Protein AF-A0A7Y3BDK8-F1 (afdb_monomer_lite)

pLDDT: mean 83.11, std 14.67, range [34.59, 96.12]

Structure (mmCIF, N/CA/C/O backbone):
data_AF-A0A7Y3BDK8-F1
#
_entry.id   AF-A0A7Y3BDK8-F1
#
loop_
_atom_site.group_PDB
_atom_site.id
_atom_site.type_symbol
_atom_site.label_atom_id
_atom_site.label_alt_id
_atom_site.label_comp_id
_atom_site.label_asym_id
_atom_site.label_entity_id
_atom_site.label_seq_id
_atom_site.pdbx_PDB_ins_code
_atom_site.Cartn_x
_atom_site.Cartn_y
_atom_site.Cartn_z
_atom_site.occupancy
_atom_site.B_iso_or_equiv
_atom_site.auth_seq_id
_atom_site.auth_comp_id
_atom_site.auth_asym_id
_atom_site.auth_atom_id
_atom_site.pdbx_PDB_model_num
ATOM 1 N N . LEU A 1 1 ? 9.2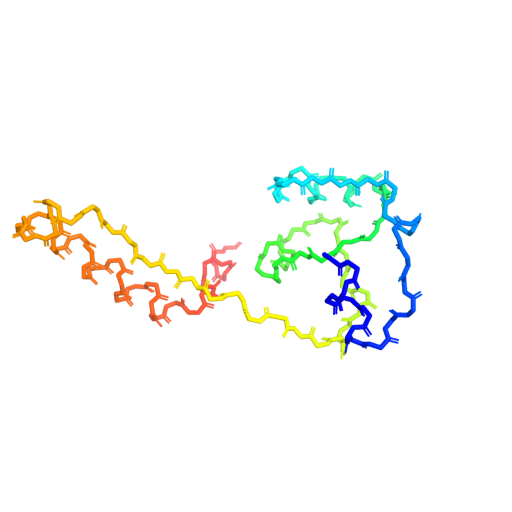58 6.404 -4.421 1.00 78.94 1 LEU A N 1
ATOM 2 C CA . LEU A 1 1 ? 9.219 5.326 -5.430 1.00 78.94 1 LEU A CA 1
ATOM 3 C C . LEU A 1 1 ? 10.611 4.988 -5.948 1.00 78.94 1 LEU A 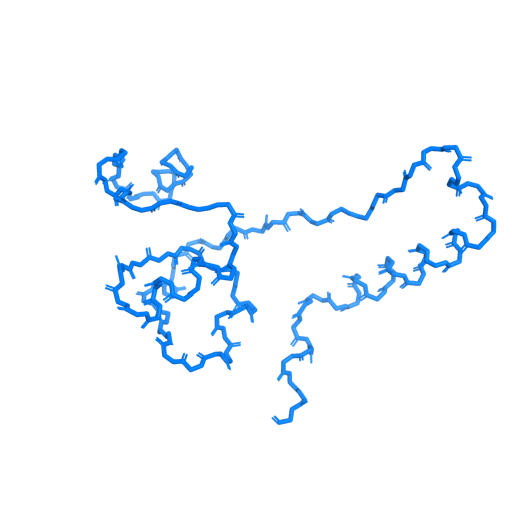C 1
ATOM 5 O O . LEU A 1 1 ? 10.992 3.844 -5.780 1.00 78.94 1 LEU A O 1
ATOM 9 N N . VAL A 1 2 ? 11.394 5.937 -6.490 1.00 87.69 2 VAL A N 1
ATOM 10 C CA . VAL A 1 2 ? 12.752 5.647 -7.018 1.00 87.69 2 VAL A CA 1
ATOM 11 C C . VAL A 1 2 ? 13.630 4.828 -6.047 1.00 87.69 2 VAL A C 1
ATOM 13 O O . VAL A 1 2 ? 14.037 3.742 -6.442 1.00 87.69 2 VAL A O 1
ATOM 16 N N . PRO A 1 3 ? 13.849 5.226 -4.772 1.00 88.00 3 PRO A N 1
ATOM 17 C CA . PRO A 1 3 ? 14.697 4.439 -3.867 1.00 88.00 3 PRO A CA 1
ATOM 18 C C . PRO A 1 3 ? 14.161 3.027 -3.597 1.00 88.00 3 PRO A C 1
ATOM 20 O O . PRO A 1 3 ? 14.935 2.080 -3.506 1.00 88.00 3 PRO A O 1
ATOM 23 N N . GLN A 1 4 ? 12.837 2.880 -3.488 1.00 85.44 4 GLN A N 1
ATOM 24 C CA . GLN A 1 4 ? 12.185 1.593 -3.244 1.00 85.44 4 GLN A CA 1
ATOM 25 C C . GLN A 1 4 ? 12.344 0.647 -4.439 1.00 85.44 4 GLN A C 1
ATOM 27 O O . GLN A 1 4 ? 12.670 -0.518 -4.254 1.00 85.44 4 GLN A O 1
ATOM 32 N N . VAL A 1 5 ? 12.158 1.154 -5.660 1.00 87.00 5 VAL A N 1
ATOM 33 C CA . VAL A 1 5 ? 12.266 0.365 -6.896 1.00 87.00 5 VAL A CA 1
ATOM 34 C C . VAL A 1 5 ? 13.723 0.011 -7.201 1.00 87.00 5 VAL A C 1
ATOM 36 O O . VAL A 1 5 ? 14.013 -1.120 -7.581 1.00 87.00 5 VAL A O 1
ATOM 39 N N . SER A 1 6 ? 14.663 0.921 -6.936 1.00 89.00 6 SER A N 1
ATOM 40 C CA . SER A 1 6 ? 16.094 0.610 -7.017 1.00 89.00 6 SER A CA 1
ATOM 41 C C . SER A 1 6 ? 16.521 -0.466 -6.022 1.00 89.00 6 SER A C 1
ATOM 43 O O . SER A 1 6 ? 17.302 -1.342 -6.381 1.00 89.00 6 SER A O 1
ATOM 45 N N . ALA A 1 7 ? 15.966 -0.467 -4.806 1.00 86.31 7 ALA A N 1
ATOM 46 C CA . ALA A 1 7 ? 16.219 -1.525 -3.827 1.00 86.31 7 ALA A CA 1
ATOM 47 C C . ALA A 1 7 ? 15.687 -2.906 -4.266 1.00 86.31 7 ALA A C 1
ATOM 49 O O . ALA A 1 7 ? 16.172 -3.921 -3.776 1.00 86.31 7 ALA A O 1
ATOM 50 N N . MET A 1 8 ? 14.745 -2.965 -5.217 1.00 81.81 8 MET A N 1
ATOM 51 C CA . MET A 1 8 ? 14.292 -4.219 -5.840 1.00 81.81 8 MET A CA 1
ATOM 52 C C . MET A 1 8 ? 15.229 -4.723 -6.950 1.00 81.81 8 MET A C 1
ATOM 54 O O . MET A 1 8 ? 14.950 -5.753 -7.555 1.00 81.81 8 MET A O 1
ATOM 58 N N . GLY A 1 9 ? 16.309 -3.997 -7.253 1.00 87.25 9 GLY A N 1
ATOM 59 C CA . GLY A 1 9 ? 17.242 -4.339 -8.328 1.00 87.25 9 GLY A CA 1
ATOM 60 C C . GLY A 1 9 ? 16.892 -3.737 -9.690 1.00 87.25 9 GLY A C 1
ATOM 61 O O . GLY A 1 9 ? 17.559 -4.052 -10.672 1.00 87.25 9 GLY A O 1
ATOM 62 N N . PHE A 1 10 ? 15.891 -2.852 -9.771 1.00 87.50 10 PHE A N 1
ATOM 63 C CA . PHE A 1 10 ? 15.561 -2.157 -11.016 1.00 87.50 10 PHE A CA 1
ATOM 64 C C . PHE A 1 10 ? 16.296 -0.808 -11.109 1.00 87.50 10 PHE A C 1
ATOM 66 O O . PHE A 1 10 ? 16.057 0.082 -10.284 1.00 87.50 10 PHE A O 1
ATOM 73 N N . PRO A 1 11 ? 17.165 -0.598 -12.113 1.00 89.62 11 PRO A N 1
ATOM 74 C CA . PRO A 1 11 ? 17.868 0.668 -12.286 1.00 89.62 11 PRO A CA 1
ATOM 75 C C . PRO A 1 11 ? 16.910 1.724 -12.855 1.00 89.62 11 PRO A C 1
ATOM 77 O O . PRO A 1 11 ? 16.742 1.837 -14.065 1.00 89.62 11 PRO A O 1
ATOM 80 N N . VAL A 1 12 ? 16.263 2.490 -11.974 1.00 92.00 12 VAL A N 1
ATOM 81 C CA . VAL A 1 12 ? 15.324 3.557 -12.350 1.00 92.00 12 VAL A CA 1
ATOM 82 C C . VAL A 1 12 ? 15.791 4.925 -11.861 1.00 92.00 12 VAL A C 1
ATOM 84 O O . VAL A 1 12 ? 16.379 5.057 -10.788 1.00 92.00 12 VAL A O 1
ATOM 87 N N . THR A 1 13 ? 15.481 5.961 -12.632 1.00 94.31 13 THR A N 1
ATOM 88 C CA . THR A 1 13 ? 15.628 7.374 -12.269 1.00 94.31 13 THR A CA 1
ATOM 89 C C . THR A 1 13 ? 14.250 8.034 -12.203 1.00 94.31 13 THR A C 1
ATOM 91 O O . THR A 1 13 ? 13.224 7.397 -12.444 1.00 94.31 13 THR A O 1
ATOM 94 N N . LYS A 1 14 ? 14.193 9.327 -11.861 1.00 91.56 14 LYS A N 1
ATOM 95 C CA . LYS A 1 14 ? 12.932 10.087 -11.890 1.00 91.56 14 LYS A CA 1
ATOM 96 C C . LYS A 1 14 ? 12.325 10.163 -13.297 1.00 91.56 14 LYS A C 1
ATOM 98 O O . LYS A 1 14 ? 11.106 10.211 -13.405 1.00 91.56 14 LYS A O 1
ATOM 103 N N . ASP A 1 15 ? 13.149 10.106 -14.340 1.00 93.56 15 ASP A N 1
ATOM 104 C CA . ASP A 1 15 ? 12.709 10.240 -15.734 1.00 93.56 15 ASP A CA 1
ATOM 105 C C . ASP A 1 15 ? 11.881 9.036 -16.206 1.00 93.56 15 ASP A C 1
ATOM 107 O O . ASP A 1 15 ? 11.091 9.150 -17.138 1.00 93.56 15 ASP A O 1
ATOM 111 N N . ASN A 1 16 ? 11.993 7.888 -15.525 1.00 92.19 16 ASN A N 1
ATOM 112 C CA . ASN A 1 16 ? 11.141 6.7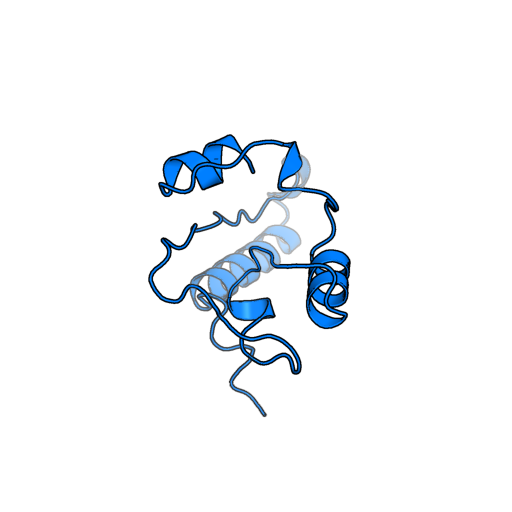26 -15.780 1.00 92.19 16 ASN A CA 1
ATOM 113 C C . ASN A 1 16 ? 9.690 6.911 -15.287 1.00 92.19 16 ASN A C 1
ATOM 115 O O . ASN A 1 16 ? 8.838 6.085 -15.604 1.00 92.19 16 ASN A O 1
ATOM 119 N N . PHE A 1 17 ? 9.391 7.961 -14.512 1.00 91.56 17 PHE A N 1
ATOM 120 C CA . PHE A 1 17 ? 8.080 8.201 -13.898 1.00 91.56 17 PHE A CA 1
ATOM 121 C C . PHE A 1 17 ? 7.387 9.423 -14.523 1.00 91.56 17 PHE A C 1
ATOM 123 O O . PHE A 1 17 ? 7.220 10.454 -13.873 1.00 91.56 17 PHE A O 1
ATOM 130 N N . GLY A 1 18 ? 6.972 9.306 -15.790 1.00 91.00 18 GLY A N 1
ATOM 131 C CA . GLY A 1 18 ? 6.362 10.409 -16.553 1.00 91.00 18 GLY A CA 1
ATOM 132 C C . GLY A 1 18 ? 4.999 10.891 -16.034 1.00 91.00 18 GLY A C 1
ATOM 133 O O . GLY A 1 18 ? 4.627 12.040 -16.258 1.00 91.00 18 GLY A O 1
ATOM 134 N N . VAL A 1 19 ? 4.268 10.043 -15.304 1.00 91.31 19 VAL A N 1
ATOM 135 C CA . VAL A 1 19 ? 2.991 10.379 -14.656 1.00 91.31 19 VAL A CA 1
ATOM 136 C C . VAL A 1 19 ? 3.018 9.872 -13.217 1.00 91.31 19 VAL A C 1
ATOM 138 O O . VAL A 1 19 ? 3.429 8.742 -12.952 1.00 91.31 19 VAL A O 1
ATOM 141 N N . THR A 1 20 ? 2.572 10.700 -12.271 1.00 91.62 20 THR A N 1
ATOM 142 C CA . THR A 1 20 ? 2.466 10.324 -10.854 1.00 91.62 20 THR A CA 1
ATOM 143 C C . THR A 1 20 ? 1.144 10.805 -10.269 1.00 91.62 20 THR A C 1
ATOM 145 O O . THR A 1 20 ? 0.591 11.817 -10.693 1.00 91.62 20 THR A O 1
ATOM 148 N N . THR A 1 21 ? 0.614 10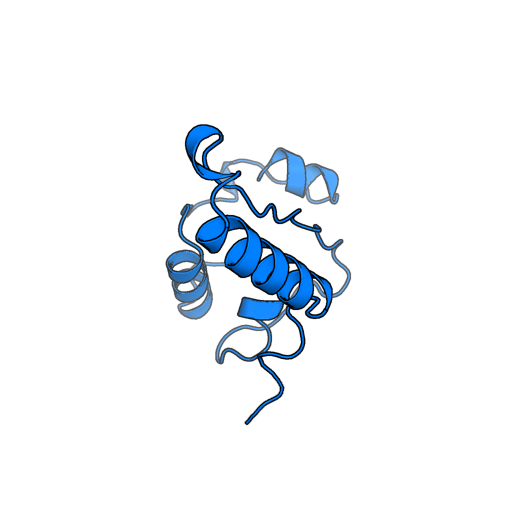.064 -9.298 1.00 91.50 21 THR A N 1
ATOM 149 C CA . THR A 1 21 ? -0.612 10.420 -8.579 1.00 91.50 21 THR A CA 1
ATOM 150 C C . THR A 1 21 ? -0.582 9.827 -7.176 1.00 91.50 21 THR A C 1
ATOM 152 O O . THR A 1 21 ? 0.020 8.778 -6.949 1.00 91.50 21 THR A O 1
ATOM 155 N N . SER A 1 22 ? -1.236 10.501 -6.234 1.00 91.69 22 SER A N 1
ATOM 156 C CA . SER A 1 22 ? -1.478 10.004 -4.876 1.00 91.69 22 SER A CA 1
ATOM 157 C C . SER A 1 22 ? -2.807 9.248 -4.747 1.00 91.69 22 SER A C 1
ATOM 159 O O . SER A 1 22 ? -3.121 8.750 -3.669 1.00 91.69 22 SER A O 1
ATOM 161 N N . ASN A 1 23 ? -3.593 9.149 -5.826 1.00 91.31 23 ASN A N 1
ATOM 162 C CA . ASN A 1 23 ? -4.881 8.463 -5.841 1.00 91.31 23 ASN A CA 1
ATOM 163 C C . ASN A 1 23 ? -4.775 7.111 -6.566 1.00 91.31 23 ASN A C 1
ATOM 165 O O . ASN A 1 23 ? -4.524 7.060 -7.771 1.00 91.31 23 ASN A O 1
ATOM 169 N N . GLY A 1 24 ? -5.033 6.022 -5.838 1.00 87.81 24 GLY A N 1
ATOM 170 C CA . GLY A 1 24 ? -4.981 4.661 -6.377 1.00 87.81 24 GLY A CA 1
ATOM 171 C C . GLY A 1 24 ? -5.992 4.383 -7.496 1.00 87.81 24 GLY A C 1
ATOM 172 O O . GLY A 1 24 ? -5.658 3.674 -8.440 1.00 87.81 24 GLY A O 1
ATOM 173 N N . CYS A 1 25 ? -7.192 4.973 -7.454 1.00 89.56 25 CYS A N 1
ATOM 174 C CA . CYS A 1 25 ? -8.187 4.809 -8.522 1.00 89.56 25 CYS A CA 1
ATOM 175 C C . CYS A 1 25 ? -7.729 5.484 -9.818 1.00 89.56 25 CYS A C 1
ATOM 177 O O . CYS A 1 25 ? -7.825 4.892 -10.886 1.00 89.56 25 CYS A O 1
ATOM 179 N N . ALA A 1 26 ? -7.175 6.696 -9.719 1.00 93.25 26 ALA A N 1
ATOM 180 C CA . ALA A 1 26 ? -6.616 7.384 -10.880 1.00 93.25 26 ALA A CA 1
ATOM 181 C C . ALA A 1 26 ? -5.428 6.608 -11.466 1.00 93.25 26 ALA A C 1
ATOM 183 O O . ALA A 1 26 ? -5.317 6.481 -12.680 1.00 93.25 26 ALA A O 1
ATOM 184 N N . MET A 1 27 ? -4.565 6.047 -10.610 1.00 92.44 27 MET A N 1
ATOM 185 C CA . MET A 1 27 ? -3.448 5.208 -11.050 1.00 92.44 27 MET A CA 1
ATOM 186 C C . MET A 1 27 ? -3.931 3.959 -11.797 1.00 92.44 27 MET A C 1
ATOM 188 O O . MET A 1 27 ? -3.383 3.641 -12.846 1.00 92.44 27 MET A O 1
ATOM 192 N N . TYR A 1 28 ? -4.963 3.282 -11.283 1.00 91.50 28 TYR A N 1
ATOM 193 C CA . TYR A 1 28 ? -5.572 2.126 -11.944 1.00 91.50 28 TYR A CA 1
ATOM 194 C C . TYR A 1 28 ? -6.090 2.480 -13.347 1.00 91.50 28 TYR A C 1
ATOM 196 O O . TYR A 1 28 ? -5.718 1.816 -14.310 1.00 91.50 28 TYR A O 1
ATOM 204 N N . GLU A 1 29 ? -6.893 3.540 -13.475 1.00 92.50 29 GLU A N 1
ATOM 205 C CA . GLU A 1 29 ? -7.462 3.958 -14.765 1.00 92.50 29 GLU A CA 1
ATOM 206 C C . GLU A 1 29 ? -6.370 4.378 -15.759 1.00 92.50 29 GLU A C 1
ATOM 208 O O . GLU A 1 29 ? -6.420 3.990 -16.919 1.00 92.50 29 GLU A O 1
ATOM 213 N N . LEU A 1 30 ? -5.333 5.091 -15.305 1.00 93.75 30 LEU A N 1
ATOM 214 C CA . LEU A 1 30 ? -4.194 5.459 -16.153 1.00 93.75 30 LEU A CA 1
ATOM 215 C C . LEU A 1 30 ? -3.498 4.229 -16.749 1.00 93.75 30 LEU A C 1
ATOM 217 O O . LEU A 1 30 ? -3.212 4.207 -17.943 1.00 93.75 30 LEU A O 1
ATOM 221 N N . VAL A 1 31 ? -3.232 3.204 -15.936 1.00 93.06 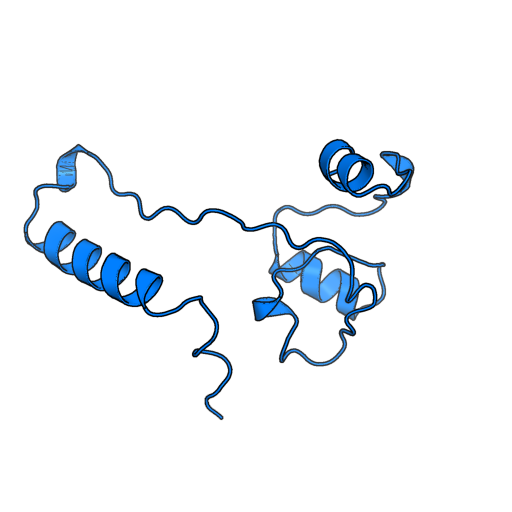31 VAL A N 1
ATOM 222 C CA . VAL A 1 31 ? -2.623 1.959 -16.430 1.00 93.06 31 VAL A CA 1
ATOM 223 C C . VAL A 1 31 ? -3.586 1.220 -17.356 1.00 93.06 31 VAL A C 1
ATOM 225 O O . VAL A 1 31 ? -3.159 0.751 -18.408 1.00 93.06 31 VAL A O 1
ATOM 228 N N . ARG A 1 32 ? -4.880 1.156 -17.012 1.00 91.69 32 ARG A N 1
ATOM 229 C CA . ARG A 1 32 ? -5.893 0.484 -17.838 1.00 91.69 32 ARG A CA 1
ATOM 230 C C . ARG A 1 32 ? -6.009 1.104 -19.232 1.00 91.69 32 ARG A C 1
ATOM 232 O O . ARG A 1 32 ? -6.126 0.375 -20.207 1.00 91.69 32 ARG A O 1
ATOM 239 N N . GLU A 1 33 ? -5.931 2.429 -19.332 1.00 93.75 33 GLU A N 1
ATOM 240 C CA . GLU A 1 33 ? -5.960 3.161 -20.607 1.00 93.75 33 GLU A CA 1
ATOM 241 C C . GLU A 1 33 ? -4.587 3.199 -21.316 1.00 93.75 33 GLU A C 1
ATOM 243 O O . GLU A 1 33 ? -4.411 3.900 -22.312 1.00 93.75 33 GLU A O 1
ATOM 248 N N . GLY A 1 34 ? -3.594 2.447 -20.826 1.00 92.44 34 GLY A N 1
ATOM 249 C CA . GLY A 1 34 ? -2.309 2.257 -21.502 1.00 92.44 34 GLY A CA 1
ATOM 250 C C . GLY A 1 34 ? -1.273 3.357 -21.264 1.00 92.44 34 GLY A C 1
ATOM 251 O O . GLY A 1 34 ? -0.297 3.441 -22.008 1.00 92.44 34 GLY A O 1
ATOM 252 N N . ALA A 1 35 ? -1.424 4.187 -20.226 1.00 93.38 35 ALA A N 1
ATOM 253 C CA . ALA A 1 35 ? -0.454 5.243 -19.912 1.00 93.38 35 ALA A CA 1
ATOM 254 C C . ALA A 1 35 ? 0.904 4.710 -19.406 1.00 93.38 35 ALA A C 1
ATOM 256 O O . ALA A 1 35 ? 1.861 5.478 -19.291 1.00 93.38 35 ALA A O 1
ATOM 257 N N . GLY A 1 36 ? 1.004 3.418 -19.078 1.00 91.69 36 GLY A N 1
ATOM 258 C CA . GLY A 1 36 ? 2.242 2.775 -18.638 1.00 91.69 36 GLY A CA 1
ATOM 259 C C . GLY A 1 36 ? 1.992 1.599 -17.700 1.00 91.69 36 GLY A C 1
ATOM 260 O O . GLY A 1 36 ? 0.936 0.979 -17.739 1.00 91.69 36 GLY A O 1
ATOM 261 N N . ILE A 1 37 ? 2.970 1.310 -16.839 1.00 91.44 37 ILE A N 1
ATOM 262 C CA . ILE A 1 37 ? 2.912 0.256 -15.814 1.00 91.44 37 ILE A CA 1
ATOM 263 C C . ILE A 1 37 ? 2.958 0.885 -14.419 1.00 91.44 37 ILE A C 1
ATOM 265 O O . ILE A 1 37 ? 3.605 1.915 -14.225 1.00 91.4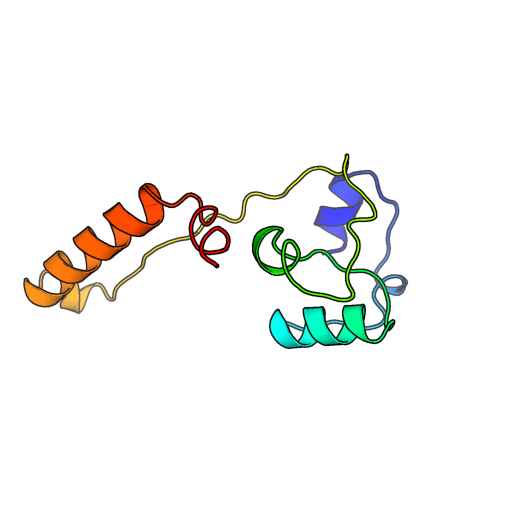4 37 ILE A O 1
ATOM 269 N N . ALA A 1 38 ? 2.306 0.271 -13.430 1.00 90.12 38 ALA A N 1
ATOM 270 C CA . ALA A 1 38 ? 2.343 0.758 -12.053 1.00 90.12 38 ALA A CA 1
ATOM 271 C C . ALA A 1 38 ? 2.344 -0.374 -11.025 1.00 90.12 38 ALA A C 1
ATOM 273 O O . ALA A 1 38 ? 1.852 -1.474 -11.273 1.00 90.12 38 ALA A O 1
ATOM 274 N N . PHE A 1 39 ? 2.853 -0.060 -9.834 1.00 87.06 39 PHE A N 1
ATOM 275 C CA . PHE A 1 39 ? 2.643 -0.880 -8.648 1.00 87.06 39 PHE A CA 1
ATOM 276 C C . PHE A 1 39 ? 1.240 -0.618 -8.112 1.00 87.06 39 PHE A C 1
ATOM 278 O O . PHE A 1 39 ? 0.938 0.488 -7.666 1.00 87.06 39 PHE A O 1
ATOM 285 N N . LEU A 1 40 ? 0.397 -1.642 -8.143 1.00 86.94 40 LEU A N 1
ATOM 286 C CA . LEU A 1 40 ? -0.953 -1.599 -7.597 1.00 86.94 40 LEU A CA 1
ATOM 287 C C . LEU A 1 40 ? -1.079 -2.644 -6.484 1.00 86.94 40 LEU A C 1
ATOM 289 O O . LEU A 1 40 ? -0.468 -3.711 -6.591 1.00 86.94 40 LEU A O 1
ATOM 293 N N . PRO A 1 41 ? -1.866 -2.375 -5.426 1.00 81.50 41 PRO A N 1
ATOM 294 C CA . PRO A 1 41 ? -2.212 -3.402 -4.456 1.00 81.50 41 PRO A CA 1
ATOM 295 C C . PRO A 1 41 ? -2.822 -4.597 -5.185 1.00 81.50 41 PRO A C 1
ATOM 297 O O . PRO A 1 41 ? -3.775 -4.424 -5.944 1.00 81.50 41 PRO A O 1
ATOM 300 N N . THR A 1 42 ? -2.287 -5.793 -4.950 1.00 78.19 42 THR A N 1
ATOM 301 C CA . THR A 1 42 ? -2.708 -7.021 -5.634 1.00 78.19 42 THR A CA 1
ATOM 302 C C . THR A 1 42 ? -4.223 -7.220 -5.568 1.00 78.19 42 THR A C 1
ATOM 304 O O . THR A 1 42 ? -4.829 -7.496 -6.591 1.00 78.19 42 THR A O 1
ATOM 307 N N . ILE A 1 43 ? -4.855 -6.920 -4.427 1.00 71.88 43 ILE A N 1
ATOM 308 C CA . ILE A 1 43 ? -6.321 -6.923 -4.276 1.00 71.88 43 ILE A CA 1
ATOM 309 C C . ILE A 1 43 ? -7.061 -6.047 -5.279 1.00 71.88 43 ILE A C 1
ATOM 311 O O . ILE A 1 43 ? -8.141 -6.378 -5.731 1.00 71.88 43 ILE A O 1
ATOM 315 N N . LEU A 1 44 ? -6.521 -4.878 -5.597 1.00 72.50 44 LEU A N 1
ATOM 316 C CA . LEU A 1 44 ? -7.195 -3.925 -6.465 1.00 72.50 44 LEU A CA 1
ATOM 317 C C . LEU A 1 44 ? -7.013 -4.279 -7.940 1.00 72.50 44 LEU A C 1
ATOM 319 O O . LEU A 1 44 ? -7.781 -3.783 -8.767 1.00 72.50 44 LEU A O 1
ATOM 323 N N . ALA A 1 45 ? -5.987 -5.068 -8.260 1.00 73.75 45 ALA A N 1
ATOM 324 C CA . ALA A 1 45 ? -5.650 -5.476 -9.616 1.00 73.75 45 ALA A CA 1
ATOM 325 C C . ALA A 1 45 ? -6.229 -6.859 -9.960 1.00 73.75 45 ALA A C 1
ATOM 327 O O . ALA A 1 45 ? -6.783 -7.031 -11.043 1.00 73.75 45 ALA A O 1
ATOM 328 N N . GLU A 1 46 ? -6.154 -7.825 -9.041 1.00 72.12 46 GLU A N 1
ATOM 329 C CA . GLU A 1 46 ? -6.735 -9.161 -9.191 1.00 72.12 46 GLU A CA 1
ATOM 330 C C . GLU A 1 46 ? -8.267 -9.063 -9.137 1.00 72.12 46 GLU A C 1
ATOM 332 O O . GLU A 1 46 ? -8.854 -8.806 -8.092 1.00 72.12 46 GLU A O 1
ATOM 337 N N . GLY A 1 47 ? -8.923 -9.222 -10.290 1.00 66.06 47 GLY A N 1
ATOM 338 C CA . GLY A 1 47 ? -10.385 -9.154 -10.424 1.00 66.06 47 GLY A CA 1
ATOM 339 C C . GLY A 1 47 ? -10.904 -7.944 -11.203 1.00 66.06 47 GLY A C 1
ATOM 340 O O . GLY A 1 47 ? -12.096 -7.879 -11.499 1.00 66.06 47 GLY A O 1
ATOM 341 N N . ARG A 1 48 ? -10.037 -7.003 -11.598 1.00 71.62 48 ARG A N 1
ATOM 342 C CA . ARG A 1 48 ? -10.425 -5.914 -12.501 1.00 71.62 48 ARG A CA 1
ATOM 343 C C . ARG A 1 48 ? -10.020 -6.209 -13.943 1.00 71.62 48 ARG A C 1
ATOM 345 O O . ARG A 1 48 ? -8.874 -6.547 -14.219 1.00 71.62 48 ARG A O 1
ATOM 352 N N . LEU A 1 49 ? -10.964 -6.040 -14.871 1.00 74.62 49 LEU A N 1
ATOM 353 C CA . LEU A 1 49 ? -10.721 -6.200 -16.307 1.00 74.62 49 LEU A CA 1
ATOM 354 C C . LEU A 1 49 ? -9.694 -5.173 -16.808 1.00 74.62 49 LEU A C 1
ATOM 356 O O . LEU A 1 49 ? -9.658 -4.032 -16.343 1.00 74.62 49 LEU A O 1
ATOM 360 N N . GLY A 1 50 ? -8.888 -5.581 -17.786 1.00 84.62 50 GLY A N 1
ATOM 361 C CA . GLY A 1 50 ? -7.988 -4.687 -18.518 1.00 84.62 50 GLY A CA 1
ATOM 362 C C . GLY A 1 50 ? -6.605 -4.483 -17.903 1.00 84.62 50 GLY A C 1
ATOM 363 O O . GLY A 1 50 ? -5.853 -3.672 -18.428 1.00 84.62 50 GLY A O 1
ATOM 364 N N . LEU A 1 51 ? -6.251 -5.204 -16.834 1.00 89.12 51 LEU A N 1
ATOM 365 C CA . LEU A 1 51 ? -4.886 -5.242 -16.304 1.00 89.12 51 LEU A CA 1
ATOM 366 C C . LEU A 1 51 ? -4.315 -6.660 -16.333 1.00 89.12 51 LEU A C 1
ATOM 368 O O . LEU A 1 51 ? -5.030 -7.634 -16.109 1.00 89.12 51 LEU A O 1
ATOM 372 N N . GLU A 1 52 ? -3.004 -6.754 -16.537 1.00 88.00 52 GLU A N 1
ATOM 373 C CA . GLU A 1 52 ? -2.240 -7.997 -16.468 1.00 88.00 52 GLU A CA 1
ATOM 374 C C . GLU A 1 52 ? -1.036 -7.818 -15.535 1.00 88.00 52 GLU A C 1
ATOM 376 O O . GLU A 1 52 ? -0.348 -6.792 -15.557 1.00 88.00 52 GLU A O 1
ATOM 381 N N . ARG A 1 53 ? -0.766 -8.822 -14.693 1.00 87.62 53 ARG A N 1
ATOM 382 C CA . ARG A 1 53 ? 0.411 -8.822 -13.820 1.00 87.62 53 ARG A CA 1
ATOM 383 C C . ARG A 1 53 ? 1.649 -9.231 -14.618 1.00 87.62 53 ARG A C 1
ATOM 385 O O . ARG A 1 53 ? 1.872 -10.408 -14.859 1.00 87.62 53 ARG A O 1
ATOM 392 N N . ILE A 1 54 ? 2.493 -8.256 -14.940 1.00 88.75 54 ILE A N 1
ATOM 393 C CA . ILE A 1 54 ? 3.679 -8.450 -15.794 1.00 88.75 54 ILE A CA 1
ATOM 394 C C . ILE A 1 54 ? 4.964 -8.858 -15.052 1.00 88.75 54 ILE A C 1
ATOM 396 O O . ILE A 1 54 ? 5.933 -9.274 -15.677 1.00 88.75 54 ILE A O 1
ATOM 400 N N . LEU A 1 55 ? 4.999 -8.721 -13.723 1.00 87.56 55 LEU A N 1
ATOM 401 C CA . LEU A 1 55 ? 6.148 -9.080 -12.882 1.00 87.56 55 LEU A CA 1
ATOM 402 C C . LEU A 1 55 ? 5.683 -9.978 -11.722 1.00 87.56 55 LEU A C 1
ATOM 404 O O . LEU A 1 55 ? 5.534 -9.505 -10.590 1.00 87.56 55 LEU A O 1
ATOM 408 N N . PRO A 1 56 ? 5.380 -11.263 -11.982 1.00 84.19 56 PRO A N 1
ATOM 409 C CA . PRO A 1 56 ? 4.893 -12.181 -10.953 1.00 84.19 56 PRO A CA 1
ATOM 410 C C . PRO A 1 56 ? 5.931 -12.441 -9.856 1.00 84.19 56 PRO A C 1
ATOM 412 O O . PRO A 1 56 ? 5.563 -12.500 -8.685 1.00 84.19 56 PRO A O 1
ATOM 415 N N . ASP A 1 57 ? 7.213 -12.480 -10.214 1.00 85.31 57 ASP A N 1
ATOM 416 C CA . ASP A 1 57 ? 8.308 -12.816 -9.296 1.00 85.31 57 ASP A CA 1
ATOM 417 C C . ASP A 1 57 ? 8.928 -11.593 -8.605 1.00 85.31 57 ASP A C 1
ATOM 419 O O . ASP A 1 57 ? 9.857 -11.722 -7.806 1.00 85.31 57 ASP A O 1
ATOM 423 N N . ALA A 1 58 ? 8.433 -10.385 -8.901 1.00 81.12 58 ALA A N 1
ATOM 424 C CA . ALA A 1 58 ? 8.903 -9.189 -8.218 1.00 81.12 58 ALA A CA 1
ATOM 425 C C . ALA A 1 58 ? 8.518 -9.228 -6.727 1.00 81.12 58 ALA A C 1
ATOM 427 O O . ALA A 1 58 ? 7.407 -9.651 -6.385 1.00 81.12 58 ALA A O 1
ATOM 428 N N . PRO A 1 59 ? 9.398 -8.749 -5.828 1.00 75.38 59 PRO A N 1
ATOM 429 C CA . PRO A 1 59 ? 9.115 -8.733 -4.401 1.00 75.38 59 PRO A CA 1
ATOM 430 C C . PRO A 1 59 ? 7.877 -7.878 -4.101 1.00 75.38 59 PRO A C 1
ATOM 432 O O . PRO A 1 59 ? 7.757 -6.739 -4.556 1.00 75.38 59 PRO A O 1
ATOM 435 N N . SER A 1 60 ? 6.950 -8.431 -3.317 1.00 71.69 60 SER A N 1
ATOM 436 C CA . SER A 1 60 ? 5.766 -7.716 -2.843 1.00 71.69 60 SER A CA 1
ATOM 437 C C . SER A 1 60 ? 6.101 -6.857 -1.627 1.00 71.69 60 SER A C 1
ATOM 439 O O . SER A 1 60 ? 6.731 -7.337 -0.683 1.00 71.69 60 SER A O 1
ATOM 441 N N . PHE A 1 61 ? 5.603 -5.623 -1.597 1.00 70.19 61 PHE A N 1
ATOM 442 C CA . PHE A 1 61 ? 5.660 -4.793 -0.399 1.00 70.19 61 PHE A CA 1
ATOM 443 C C . PHE A 1 61 ? 4.428 -5.033 0.465 1.00 70.19 61 PHE A C 1
ATOM 445 O O . PHE A 1 61 ? 3.298 -4.844 0.015 1.00 70.19 61 PHE A O 1
ATOM 452 N N . ASN A 1 62 ? 4.647 -5.397 1.725 1.00 71.94 62 ASN A N 1
ATOM 453 C CA . ASN A 1 62 ? 3.581 -5.373 2.713 1.00 71.94 62 ASN A CA 1
ATOM 454 C C . ASN A 1 62 ? 3.404 -3.931 3.182 1.00 71.94 62 ASN A C 1
ATOM 456 O O . ASN A 1 62 ? 4.280 -3.371 3.839 1.00 71.94 62 ASN A O 1
ATOM 460 N N . MET A 1 63 ? 2.279 -3.324 2.817 1.00 72.88 63 MET A N 1
ATOM 461 C CA . MET A 1 63 ? 1.876 -2.050 3.397 1.00 72.88 63 MET A CA 1
ATOM 462 C C . MET A 1 63 ? 1.238 -2.320 4.756 1.00 72.88 63 MET A C 1
ATOM 464 O O . MET A 1 63 ? 0.158 -2.907 4.839 1.00 72.88 63 MET A O 1
ATOM 468 N N . GLU A 1 64 ? 1.914 -1.901 5.823 1.00 77.50 64 GLU A N 1
ATOM 469 C CA . GLU A 1 64 ? 1.332 -1.938 7.160 1.00 77.50 64 GLU A CA 1
ATOM 470 C C . GLU A 1 64 ? 0.100 -1.033 7.208 1.00 77.50 64 GLU A C 1
ATOM 472 O O . GLU A 1 64 ? 0.150 0.144 6.845 1.00 77.50 64 GLU A O 1
ATOM 477 N N . THR A 1 65 ? -1.020 -1.602 7.645 1.00 79.38 65 THR A N 1
ATOM 478 C CA . THR A 1 65 ? -2.283 -0.883 7.798 1.00 79.38 65 THR A CA 1
ATOM 479 C C . THR A 1 65 ? -2.555 -0.685 9.277 1.00 79.38 65 THR A C 1
ATOM 481 O O . THR A 1 65 ? -2.513 -1.634 10.056 1.00 79.38 65 THR A O 1
ATOM 484 N N . TRP A 1 66 ? -2.844 0.556 9.656 1.00 87.62 66 TRP A N 1
ATOM 485 C CA . TRP A 1 66 ? -3.049 0.950 11.042 1.00 87.62 66 TRP A CA 1
ATOM 486 C C . TRP A 1 66 ? -4.482 1.429 11.232 1.00 87.62 66 TRP A C 1
ATOM 488 O O . TRP A 1 66 ? -4.946 2.317 10.516 1.00 87.62 66 TRP A O 1
ATOM 498 N N . LEU A 1 67 ? -5.170 0.872 12.226 1.00 89.88 67 LEU A N 1
ATOM 499 C CA . LEU A 1 67 ? -6.428 1.422 12.711 1.00 89.88 67 LEU A CA 1
ATOM 500 C C . LEU A 1 67 ? -6.106 2.462 13.790 1.00 89.88 67 LEU A C 1
ATOM 502 O O . LEU A 1 67 ? -5.410 2.161 14.758 1.00 89.88 67 LEU A O 1
ATOM 506 N N . VAL A 1 68 ? -6.578 3.696 13.616 1.00 92.62 68 VAL A N 1
ATOM 507 C CA . VAL A 1 68 ? -6.234 4.826 14.494 1.00 92.62 68 VAL A CA 1
ATOM 508 C C . VAL A 1 68 ? -7.500 5.581 14.885 1.00 92.62 68 VAL A C 1
ATOM 510 O O . VAL A 1 68 ? -8.404 5.763 14.074 1.00 92.62 68 VAL A O 1
ATOM 513 N N . THR A 1 69 ? -7.565 6.034 16.136 1.00 91.69 69 THR A N 1
ATOM 514 C CA . THR A 1 69 ? -8.619 6.919 16.649 1.00 91.69 69 THR A CA 1
ATOM 515 C C . THR A 1 69 ? -7.995 8.078 17.421 1.00 91.69 69 THR A C 1
ATOM 517 O O . THR A 1 69 ? -6.891 7.957 17.952 1.00 91.69 69 THR A O 1
ATOM 520 N N . HIS A 1 70 ? -8.711 9.198 17.526 1.00 92.19 70 HIS A N 1
ATOM 521 C CA . HIS A 1 70 ? -8.293 10.324 18.361 1.00 92.19 70 HIS A CA 1
ATOM 522 C C . HIS A 1 70 ? -8.224 9.922 19.844 1.00 92.19 70 HIS A C 1
ATOM 524 O O . HIS A 1 70 ? -9.084 9.188 20.348 1.00 92.19 70 HIS A O 1
ATOM 530 N N . ARG A 1 71 ? -7.197 10.416 20.550 1.00 92.50 71 ARG A N 1
ATOM 531 C CA . ARG A 1 71 ? -6.875 10.044 21.939 1.00 92.50 71 ARG A CA 1
ATOM 532 C C . ARG A 1 71 ? -8.006 10.380 22.908 1.00 92.50 71 ARG A C 1
ATOM 534 O O . ARG A 1 71 ? -8.235 9.648 23.864 1.00 92.50 71 ARG A O 1
ATOM 541 N N . GLU A 1 72 ? -8.708 11.475 22.661 1.00 95.19 72 GLU A N 1
ATOM 542 C CA . GLU A 1 72 ? -9.757 12.021 23.519 1.00 95.19 72 GLU A CA 1
ATOM 543 C C . GLU A 1 72 ? -10.998 11.121 23.562 1.00 95.19 72 GLU A C 1
ATOM 545 O O . GLU A 1 72 ? -11.710 11.096 24.562 1.00 95.19 72 GLU A O 1
ATOM 550 N N . ILE A 1 73 ? -11.248 10.356 22.494 1.00 93.00 73 ILE A N 1
ATOM 551 C CA . ILE A 1 73 ? -12.448 9.519 22.349 1.00 93.00 73 ILE A CA 1
ATOM 552 C C . ILE A 1 73 ? -12.161 8.020 22.447 1.00 93.00 73 ILE A C 1
ATOM 554 O O . ILE A 1 73 ? -13.100 7.226 22.450 1.00 93.00 73 ILE A O 1
ATOM 558 N N . GLN A 1 74 ? -10.893 7.613 22.561 1.00 89.62 74 GLN A N 1
ATOM 559 C CA . GLN A 1 74 ? -10.503 6.196 22.571 1.00 89.62 74 GLN A CA 1
ATOM 560 C C . GLN A 1 74 ? -11.131 5.393 23.728 1.00 89.62 74 GLN A C 1
ATOM 562 O O . GLN A 1 74 ? -11.295 4.181 23.621 1.00 89.62 74 GLN A O 1
ATOM 567 N N . THR A 1 75 ? -11.499 6.055 24.833 1.00 91.94 75 THR A N 1
ATOM 568 C CA . THR A 1 75 ? -12.132 5.435 26.012 1.00 91.94 75 THR A CA 1
ATOM 569 C C . THR A 1 75 ? -13.660 5.388 25.927 1.00 91.94 75 THR A C 1
ATOM 571 O O . THR A 1 75 ? -14.310 4.773 26.775 1.00 91.94 75 THR A O 1
ATOM 574 N N . SER A 1 76 ? -14.265 6.013 24.910 1.00 96.12 76 SER A N 1
ATOM 575 C CA . SER A 1 76 ? -15.708 5.944 24.680 1.00 96.12 76 SER A CA 1
ATOM 576 C C . SER A 1 76 ? -16.122 4.508 24.372 1.00 96.12 76 SER A C 1
ATOM 578 O O . SER A 1 76 ? -15.606 3.897 23.437 1.00 96.12 76 SER A O 1
ATOM 580 N N . ARG A 1 77 ? -17.116 3.979 25.099 1.00 95.31 77 ARG A N 1
ATOM 581 C CA . ARG A 1 77 ? -17.621 2.608 24.886 1.00 95.31 77 ARG A CA 1
ATOM 582 C C . ARG A 1 77 ? -18.051 2.356 23.440 1.00 95.31 77 ARG A C 1
ATOM 584 O O . ARG A 1 77 ? -17.778 1.288 22.908 1.00 95.31 77 ARG A O 1
ATOM 591 N N . ARG A 1 78 ? -18.690 3.340 22.794 1.00 95.06 78 ARG A N 1
ATOM 592 C CA . ARG A 1 78 ? -19.133 3.231 21.391 1.00 95.06 78 ARG A CA 1
ATOM 593 C C . ARG A 1 78 ? -17.948 3.124 20.429 1.00 95.06 78 ARG A C 1
ATOM 595 O O . ARG A 1 78 ? -17.990 2.316 19.504 1.00 95.06 78 ARG A O 1
ATOM 602 N N . ILE A 1 79 ? -16.900 3.916 20.671 1.00 95.62 79 ILE A N 1
ATOM 603 C CA . ILE A 1 79 ? -15.671 3.877 19.872 1.00 95.62 79 ILE A CA 1
ATOM 604 C C . ILE A 1 79 ? -14.960 2.551 20.088 1.00 95.62 79 ILE A C 1
ATOM 606 O O . ILE A 1 79 ? -14.650 1.891 19.107 1.00 95.62 79 ILE A O 1
ATOM 610 N N . ARG A 1 80 ? -14.779 2.116 21.341 1.00 94.06 80 ARG A N 1
ATOM 611 C CA . ARG A 1 80 ? -14.082 0.862 21.638 1.00 94.06 80 ARG A CA 1
ATOM 612 C C . ARG A 1 80 ? -14.763 -0.343 20.996 1.00 94.06 80 ARG A C 1
ATOM 614 O O . ARG A 1 80 ? -14.088 -1.135 20.358 1.00 94.06 80 ARG A O 1
ATOM 621 N N . LEU A 1 81 ? -16.089 -0.424 21.092 1.00 96.00 81 LEU A N 1
ATOM 622 C CA . LEU A 1 81 ? -16.856 -1.526 20.511 1.00 96.00 81 LEU A CA 1
ATOM 623 C C . LEU A 1 81 ? -16.727 -1.572 18.979 1.00 96.00 81 LEU A C 1
ATOM 625 O O . LEU A 1 81 ? -16.536 -2.641 18.412 1.00 96.00 81 LEU A O 1
ATOM 629 N N . THR A 1 82 ? -16.765 -0.413 18.312 1.00 94.94 82 THR A N 1
ATOM 630 C CA . THR A 1 82 ? -16.552 -0.329 16.855 1.00 94.94 82 THR A CA 1
ATOM 631 C C . THR A 1 82 ? -15.110 -0.665 16.480 1.00 94.94 82 THR A C 1
ATOM 633 O O . THR A 1 82 ? -14.872 -1.398 15.528 1.00 94.94 82 THR A O 1
ATOM 636 N N . PHE A 1 83 ? -14.144 -0.129 17.227 1.00 94.19 83 PHE A N 1
ATOM 637 C CA . PHE A 1 83 ? -12.720 -0.313 16.973 1.00 94.19 83 PHE A CA 1
ATOM 638 C C . PHE A 1 83 ? -12.310 -1.777 17.127 1.00 94.19 83 PHE A C 1
ATOM 640 O O . PHE A 1 83 ? -11.582 -2.280 16.283 1.00 94.19 83 PHE A O 1
ATOM 647 N N . ASP A 1 84 ? -12.810 -2.464 18.155 1.00 92.69 84 ASP A N 1
ATOM 648 C CA . ASP A 1 84 ? -12.552 -3.891 18.374 1.00 92.69 84 ASP A CA 1
ATOM 649 C C . ASP A 1 84 ? -13.123 -4.739 17.257 1.00 92.69 84 ASP A C 1
ATOM 651 O O . ASP A 1 84 ? -12.416 -5.573 16.701 1.00 92.69 84 ASP A O 1
ATOM 655 N N . HIS A 1 85 ? -14.361 -4.453 16.856 1.00 93.25 85 HIS A N 1
ATOM 656 C CA . HIS A 1 85 ? -14.971 -5.139 15.730 1.00 93.25 85 HIS A CA 1
ATOM 657 C C . HIS A 1 85 ? -14.168 -4.939 14.435 1.00 93.25 85 HIS A C 1
ATOM 659 O O . HIS A 1 85 ? -13.840 -5.909 13.761 1.00 93.25 85 HIS A O 1
ATOM 665 N N . LEU A 1 86 ? -13.783 -3.699 14.111 1.00 91.69 86 LEU A N 1
ATOM 666 C CA . LEU A 1 86 ? -12.962 -3.412 12.932 1.00 91.69 86 LEU A CA 1
ATOM 667 C C . LEU A 1 86 ? -11.580 -4.069 13.014 1.00 91.69 86 LEU A C 1
ATOM 669 O O . LEU A 1 86 ? -11.118 -4.616 12.021 1.00 91.69 86 LEU A O 1
ATOM 673 N N . ALA A 1 87 ? -10.918 -4.024 14.171 1.00 90.25 87 ALA A N 1
ATOM 674 C CA . ALA A 1 87 ? -9.605 -4.631 14.360 1.00 90.25 87 ALA A CA 1
ATOM 675 C C . ALA A 1 87 ? -9.659 -6.154 14.194 1.00 90.25 87 ALA A C 1
ATOM 677 O O . ALA A 1 87 ? -8.788 -6.723 13.542 1.00 90.25 87 ALA A O 1
ATOM 678 N N . GLU A 1 88 ? -10.684 -6.808 14.742 1.00 90.69 88 GLU A N 1
ATOM 679 C CA . GLU A 1 88 ? -10.894 -8.243 14.572 1.00 90.69 88 GLU A CA 1
ATOM 680 C C . GLU A 1 88 ? -11.141 -8.614 13.109 1.00 90.69 88 GLU A C 1
ATOM 682 O O . GLU A 1 88 ? -10.485 -9.519 12.597 1.00 90.69 88 GLU A O 1
ATOM 687 N N . GLU A 1 89 ? -12.056 -7.928 12.422 1.00 88.88 89 GLU A N 1
ATOM 688 C CA . GLU A 1 89 ? -12.395 -8.260 11.034 1.00 88.88 89 GLU A CA 1
ATOM 689 C C . GLU A 1 89 ? -11.240 -7.953 10.074 1.00 88.88 89 GLU A C 1
ATOM 691 O O . GLU A 1 89 ? -10.890 -8.797 9.254 1.00 88.88 89 GLU A O 1
ATOM 696 N N . LEU A 1 90 ? -10.555 -6.815 10.235 1.00 84.56 90 LEU A N 1
ATOM 697 C CA . LEU A 1 90 ? -9.371 -6.477 9.434 1.00 84.56 90 LEU A CA 1
ATOM 698 C C . LEU A 1 90 ? -8.166 -7.390 9.720 1.00 84.56 90 LEU A C 1
ATOM 700 O O . LEU A 1 90 ? -7.256 -7.462 8.898 1.00 84.56 90 LEU A O 1
ATOM 704 N N . ALA A 1 91 ? -8.126 -8.069 10.872 1.00 81.19 91 ALA A N 1
ATOM 705 C CA . ALA A 1 91 ? -7.095 -9.059 11.187 1.00 81.19 91 ALA A CA 1
ATOM 706 C C . ALA A 1 91 ? -7.437 -10.461 10.654 1.00 81.19 91 ALA A C 1
ATOM 708 O O . ALA A 1 91 ? -6.533 -11.199 10.257 1.00 81.19 91 ALA A O 1
ATOM 709 N N . LYS A 1 92 ? -8.726 -10.837 10.651 1.00 76.06 92 LYS A N 1
ATOM 710 C CA . LYS A 1 92 ? -9.231 -12.099 10.075 1.00 76.06 92 LYS A CA 1
ATOM 711 C C . LYS A 1 92 ? -9.114 -12.081 8.558 1.00 76.06 92 LYS A C 1
ATOM 713 O O . LYS A 1 92 ? -8.627 -13.035 7.949 1.00 76.06 92 LYS A O 1
ATOM 718 N N . ASP A 1 93 ? -9.514 -10.969 7.959 1.00 61.22 93 ASP A N 1
ATOM 719 C CA . ASP A 1 93 ? -9.348 -10.730 6.546 1.00 61.22 93 ASP A CA 1
ATOM 720 C C . ASP A 1 93 ? -7.944 -10.189 6.298 1.00 61.22 93 ASP A C 1
ATOM 722 O O . ASP A 1 93 ? -7.686 -8.991 6.376 1.00 61.22 93 ASP A O 1
ATOM 726 N N . ARG A 1 94 ? -7.041 -11.052 5.821 1.00 57.62 94 ARG A N 1
ATOM 727 C CA . ARG A 1 94 ? -5.936 -10.590 4.962 1.00 57.62 94 ARG A CA 1
ATOM 728 C C . ARG A 1 94 ? -6.505 -10.074 3.639 1.00 57.62 94 ARG A C 1
ATOM 730 O O . ARG A 1 94 ? -6.072 -10.546 2.604 1.00 57.62 94 ARG A O 1
ATOM 737 N N . TRP A 1 95 ? -7.508 -9.190 3.637 1.00 51.47 95 TRP A N 1
ATOM 738 C CA . TRP A 1 95 ? -7.998 -8.481 2.452 1.00 51.47 95 TRP A CA 1
ATOM 739 C C . TRP A 1 95 ? -8.354 -9.391 1.236 1.00 51.47 95 TRP A C 1
ATOM 741 O O . TRP A 1 95 ? -8.629 -8.906 0.150 1.00 51.47 95 TRP A O 1
ATOM 751 N N . ALA A 1 96 ? -8.405 -10.718 1.407 1.00 42.84 96 ALA A N 1
ATOM 752 C CA . ALA A 1 96 ? -8.382 -11.734 0.348 1.00 42.84 96 ALA A CA 1
ATOM 753 C C . ALA A 1 96 ? -9.731 -12.457 0.176 1.00 42.84 96 ALA A C 1
ATOM 755 O O . ALA A 1 96 ? -9.912 -13.231 -0.759 1.00 42.84 96 ALA A O 1
ATOM 756 N N . SER A 1 97 ? -10.699 -12.210 1.056 1.00 41.53 97 SER A N 1
ATOM 757 C CA . SER A 1 97 ? -12.027 -12.836 1.025 1.00 41.53 97 SER A CA 1
ATOM 758 C C . SER A 1 97 ? -13.074 -12.001 0.268 1.00 41.53 97 SER A C 1
ATOM 760 O O . SER A 1 97 ? -14.023 -12.567 -0.271 1.00 41.53 97 SER A O 1
ATOM 762 N N . LEU A 1 98 ? -12.893 -10.678 0.153 1.00 44.75 98 LEU A N 1
ATOM 763 C CA . LEU A 1 98 ? -13.912 -9.755 -0.377 1.00 44.75 98 LEU A CA 1
ATOM 764 C C . LEU A 1 98 ? -14.043 -9.720 -1.913 1.00 44.75 98 LEU A C 1
ATOM 766 O O . LEU A 1 98 ? -15.006 -9.147 -2.412 1.00 44.75 98 LEU A O 1
ATOM 770 N N . ILE A 1 99 ? -13.141 -10.362 -2.665 1.00 42.31 99 ILE A N 1
ATOM 771 C CA . ILE A 1 99 ? -13.279 -10.540 -4.129 1.00 42.31 99 ILE A CA 1
ATOM 772 C C . ILE A 1 99 ? -13.820 -11.936 -4.478 1.00 42.31 99 ILE A C 1
ATOM 774 O O . ILE A 1 99 ? -14.332 -12.156 -5.570 1.00 42.31 99 ILE A O 1
ATOM 778 N N . THR A 1 100 ? -13.835 -12.874 -3.525 1.00 35.78 100 THR A N 1
ATOM 779 C CA . THR A 1 100 ? -14.278 -14.261 -3.765 1.00 35.78 100 THR A CA 1
ATOM 780 C C . THR A 1 100 ? -15.771 -14.465 -3.464 1.00 35.78 100 THR A C 1
ATOM 782 O O . THR A 1 100 ? -16.173 -15.514 -2.963 1.00 35.78 100 THR A O 1
ATOM 785 N N . ARG A 1 101 ? -16.624 -13.470 -3.747 1.00 34.59 101 ARG A N 1
ATOM 786 C CA . ARG A 1 101 ? -18.092 -13.629 -3.739 1.00 34.59 101 ARG A CA 1
ATOM 787 C C . ARG A 1 101 ? -18.784 -12.749 -4.790 1.00 34.59 101 ARG A C 1
ATOM 789 O O . ARG A 1 101 ? -19.443 -11.780 -4.431 1.00 34.59 101 ARG A O 1
ATOM 796 N N . SER A 1 102 ? -18.655 -13.132 -6.061 1.00 36.03 102 SER A N 1
ATOM 797 C CA . SER A 1 102 ? -19.758 -13.530 -6.968 1.00 36.03 102 SER A CA 1
ATOM 798 C C . SER A 1 102 ? -19.244 -13.653 -8.395 1.00 36.03 102 SER A C 1
ATOM 800 O O . SER A 1 102 ? -18.749 -12.622 -8.902 1.00 36.03 102 SER A O 1
#

Sequence (102 aa):
LVPQVSAMGFPVTKDNFGVTTSNGCAMYELVREGAGIAFLPTILAEGRLGLERILPDAPSFNMETWLVTHREIQTSRRIRLTFDHLAEELAKDRWASLITRS

Radius of gyration: 17.9 Å; chains: 1; bounding box: 38×26×48 Å

Secondary structure (DSSP, 8-state):
-HHHHHHTT----GGG-S---S-HHHHHHHHHTTS------HHHHTT-TT---S-TTSPPP---------TTTTT-HHHHHHHHHHHHHHHH--S-STTS--

Foldseek 3Di:
DQVVVVVQVDNDDVVVPPDDDPDLVVVVVCVLVPVDDDDHDPLVQVQDPRDDDPCPPGDDDDDDDDDDDDPVCCPPPVNVVVSVVCVVVCVVDPSPVVSVDD